Protein AF-A0A0K1RYU6-F1 (afdb_monomer_lite)

Secondary structure (DSSP, 8-state):
---HHHHHHHHHHHHHHHHHHHHHHTT--HHHHHHHHT--HHHHHHHHHTT-

Foldseek 3Di:
DPDPVVVVVVVLVVVLLVCLVVVVVVV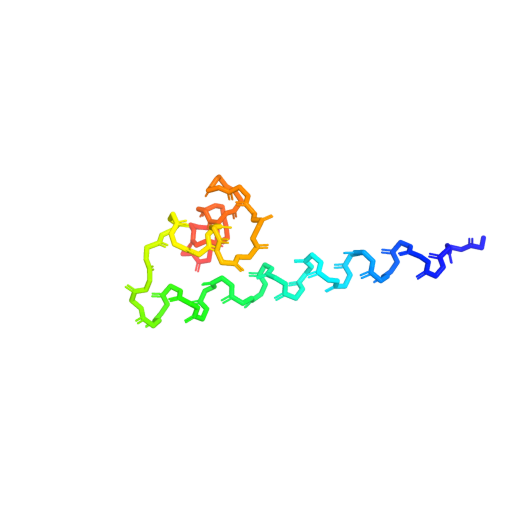DDLVRSCVVSVHDSVSSCCSVVVVD

Structure (mmCIF, N/CA/C/O backbone):
data_AF-A0A0K1RYU6-F1
#
_entry.id   AF-A0A0K1RYU6-F1
#
loop_
_atom_site.group_PDB
_atom_site.id
_atom_site.type_symbol
_atom_site.label_atom_id
_atom_site.label_alt_id
_atom_site.label_comp_id
_atom_site.label_asym_id
_atom_site.label_entity_id
_atom_site.label_seq_id
_atom_site.pdbx_PDB_ins_code
_atom_site.Cartn_x
_atom_site.Cartn_y
_atom_site.Cartn_z
_atom_site.occupancy
_atom_site.B_iso_or_equiv
_atom_site.auth_seq_id
_atom_site.auth_comp_id
_atom_site.auth_asym_id
_atom_site.auth_atom_id
_atom_site.pdbx_PDB_model_num
ATOM 1 N N . MET A 1 1 ? 24.615 6.246 -19.963 1.00 54.41 1 MET A N 1
ATOM 2 C CA . MET A 1 1 ? 23.466 5.838 -20.794 1.00 54.41 1 MET A CA 1
ATOM 3 C C . MET A 1 1 ? 22.454 5.277 -19.824 1.00 54.41 1 MET A C 1
ATOM 5 O O . MET A 1 1 ? 22.666 4.177 -19.342 1.00 54.41 1 MET A O 1
ATOM 9 N N . THR A 1 2 ? 21.499 6.096 -19.390 1.00 57.78 2 THR A N 1
ATOM 10 C CA . THR A 1 2 ? 20.538 5.706 -18.352 1.00 57.78 2 THR A CA 1
ATOM 11 C C . THR A 1 2 ? 19.651 4.617 -18.934 1.00 57.78 2 THR A C 1
ATOM 13 O O . THR A 1 2 ? 19.075 4.785 -20.010 1.00 57.78 2 THR A O 1
ATOM 16 N N . THR A 1 3 ? 19.700 3.450 -18.311 1.00 56.78 3 THR A N 1
ATOM 17 C CA . THR A 1 3 ? 19.193 2.194 -18.844 1.00 56.78 3 THR A CA 1
ATOM 18 C C . THR A 1 3 ? 17.675 2.272 -18.968 1.00 56.78 3 THR A C 1
ATOM 20 O O . THR A 1 3 ? 16.991 2.544 -17.993 1.00 56.78 3 THR A O 1
ATOM 23 N N . TYR A 1 4 ? 17.135 2.017 -20.163 1.00 61.59 4 TYR A N 1
ATOM 24 C CA . TYR A 1 4 ? 15.687 1.979 -20.428 1.00 61.59 4 TYR A CA 1
ATOM 25 C C . TYR A 1 4 ? 14.904 1.055 -19.476 1.00 61.59 4 TYR A C 1
ATOM 27 O O . TYR A 1 4 ? 13.698 1.219 -19.320 1.00 61.59 4 TYR A O 1
ATOM 35 N N . GLN A 1 5 ? 15.595 0.103 -18.849 1.00 62.94 5 GLN A N 1
ATOM 36 C CA . GLN A 1 5 ? 15.038 -0.844 -17.893 1.00 62.94 5 GLN A CA 1
ATOM 37 C C . GLN A 1 5 ? 14.599 -0.172 -16.579 1.00 62.94 5 GLN A C 1
ATOM 39 O O . GLN A 1 5 ? 13.487 -0.433 -16.131 1.00 62.94 5 GLN A O 1
ATOM 44 N N . ASP A 1 6 ? 15.396 0.761 -16.040 1.00 62.22 6 ASP A N 1
ATOM 45 C CA . ASP A 1 6 ? 15.063 1.513 -14.815 1.00 62.22 6 ASP A CA 1
ATOM 46 C C . ASP A 1 6 ? 13.772 2.318 -14.985 1.00 62.22 6 ASP A C 1
ATOM 48 O O . ASP A 1 6 ? 12.915 2.339 -14.112 1.00 62.22 6 ASP A O 1
ATOM 52 N N . ILE A 1 7 ? 13.589 2.925 -16.159 1.00 68.00 7 ILE A N 1
ATOM 53 C CA . ILE A 1 7 ? 12.435 3.784 -16.452 1.00 68.00 7 ILE A CA 1
ATOM 54 C C . ILE A 1 7 ? 11.126 2.980 -16.505 1.00 68.00 7 ILE A C 1
ATOM 56 O O . ILE A 1 7 ? 10.054 3.510 -16.214 1.00 68.00 7 ILE A O 1
ATOM 60 N N . LEU A 1 8 ? 11.198 1.709 -16.913 1.00 71.38 8 LEU A N 1
ATOM 61 C CA . LEU A 1 8 ? 10.039 0.818 -16.968 1.00 71.38 8 LEU A CA 1
ATOM 62 C C . LEU A 1 8 ? 9.655 0.325 -15.571 1.00 71.38 8 LEU A C 1
ATOM 64 O O . LEU A 1 8 ? 8.469 0.321 -15.247 1.00 71.38 8 LEU A O 1
ATOM 68 N N . GLU A 1 9 ? 10.637 -0.027 -14.740 1.00 70.75 9 GLU A N 1
ATOM 69 C CA . GLU A 1 9 ? 10.397 -0.417 -13.345 1.00 70.75 9 GLU A CA 1
ATOM 70 C C . GLU A 1 9 ? 9.896 0.767 -12.504 1.00 70.75 9 GLU A C 1
ATOM 72 O O . GLU A 1 9 ? 8.888 0.639 -11.806 1.00 70.75 9 GLU A O 1
ATOM 77 N N . GLU A 1 10 ? 10.504 1.951 -12.639 1.00 71.06 10 GLU A N 1
ATOM 78 C CA . GLU A 1 10 ? 10.018 3.178 -11.995 1.00 71.06 10 GLU A CA 1
ATOM 79 C C . GLU A 1 10 ? 8.628 3.579 -12.498 1.00 71.06 10 GLU A C 1
ATOM 81 O O . GLU A 1 10 ? 7.800 4.060 -11.721 1.00 71.06 10 GLU A O 1
ATOM 86 N N . GLY A 1 11 ? 8.345 3.374 -13.788 1.00 78.75 11 GLY A N 1
ATOM 87 C CA . GLY A 1 11 ? 7.043 3.65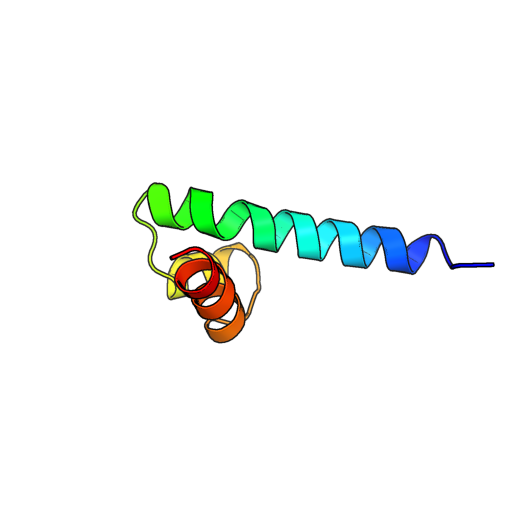2 -14.388 1.00 78.75 11 GLY A CA 1
ATOM 88 C C . GLY A 1 11 ? 5.945 2.734 -13.858 1.00 78.75 11 GLY A C 1
ATOM 89 O O . GLY A 1 11 ? 4.849 3.203 -13.548 1.00 78.75 11 GLY A O 1
ATOM 90 N N . GLU A 1 12 ? 6.236 1.441 -13.707 1.00 81.81 12 GLU A N 1
ATOM 91 C CA . GLU A 1 12 ? 5.293 0.475 -13.146 1.00 81.81 12 GLU A CA 1
ATOM 92 C C . GLU A 1 12 ? 5.030 0.753 -11.661 1.00 81.81 12 GLU A C 1
ATOM 94 O O . GLU A 1 12 ? 3.871 0.818 -11.240 1.00 81.81 12 GLU A O 1
ATOM 99 N N . LEU A 1 13 ? 6.088 0.997 -10.882 1.00 81.44 13 LEU A N 1
ATOM 100 C CA . LEU A 1 13 ? 5.967 1.346 -9.469 1.00 81.44 13 LEU A CA 1
ATOM 101 C C . LEU A 1 13 ? 5.192 2.659 -9.295 1.00 81.44 13 LEU A C 1
ATOM 103 O O . LEU A 1 13 ? 4.237 2.720 -8.522 1.00 81.44 13 LEU A O 1
ATOM 107 N N . SER A 1 14 ? 5.515 3.687 -10.084 1.00 82.31 14 SER A N 1
ATOM 108 C CA . SER A 1 14 ? 4.789 4.961 -10.081 1.00 82.31 14 SER A CA 1
ATOM 109 C C . SER A 1 14 ? 3.320 4.774 -10.454 1.00 82.31 14 SER A C 1
ATOM 111 O O . SER A 1 14 ? 2.445 5.328 -9.790 1.00 82.31 14 SER A O 1
ATOM 113 N N . ALA A 1 15 ? 3.001 3.969 -11.471 1.00 85.81 15 ALA A N 1
ATOM 114 C CA . ALA A 1 15 ? 1.620 3.703 -11.871 1.00 85.81 15 ALA A CA 1
ATOM 115 C C . ALA A 1 15 ? 0.818 2.996 -10.765 1.00 85.81 15 ALA A C 1
ATOM 117 O O . ALA A 1 15 ? -0.335 3.366 -10.508 1.00 85.81 15 ALA A O 1
ATOM 118 N N . LYS A 1 16 ? 1.436 2.031 -10.071 1.00 85.94 16 LYS A N 1
ATOM 119 C CA . LYS A 1 16 ? 0.854 1.365 -8.897 1.00 85.94 16 LYS A CA 1
ATOM 120 C C . LYS A 1 16 ? 0.601 2.376 -7.776 1.00 85.94 16 LYS A C 1
ATOM 122 O O . LYS A 1 16 ? -0.539 2.505 -7.331 1.00 85.94 16 LYS A O 1
ATOM 127 N N . LEU A 1 17 ? 1.605 3.177 -7.405 1.00 85.06 17 LEU A N 1
ATOM 128 C CA . LEU A 1 17 ? 1.488 4.190 -6.348 1.00 85.06 17 LEU A CA 1
ATOM 129 C C . LEU A 1 17 ? 0.413 5.245 -6.660 1.00 85.06 17 LEU A C 1
ATOM 131 O O . LEU A 1 17 ? -0.398 5.593 -5.807 1.00 85.06 17 LEU A O 1
ATOM 135 N N . THR A 1 18 ? 0.325 5.701 -7.911 1.00 86.06 18 THR A N 1
ATOM 136 C CA . THR A 1 18 ? -0.682 6.693 -8.339 1.00 86.06 18 THR A CA 1
ATOM 137 C C . THR A 1 18 ? -2.107 6.114 -8.369 1.00 86.06 18 THR A C 1
ATOM 139 O O . THR A 1 18 ? -3.093 6.857 -8.380 1.00 86.06 18 THR A O 1
ATOM 142 N N . SER A 1 19 ? -2.244 4.785 -8.380 1.00 87.69 19 SER A N 1
ATOM 143 C CA . SER A 1 19 ? -3.537 4.089 -8.348 1.00 87.69 19 SER A CA 1
ATOM 144 C C . SER A 1 19 ? -4.072 3.897 -6.924 1.00 87.69 19 SER A C 1
ATOM 146 O O . SER A 1 19 ? -5.288 3.817 -6.747 1.00 87.69 19 SER A O 1
ATOM 148 N N . ILE A 1 20 ? -3.201 3.910 -5.907 1.00 90.00 20 ILE A N 1
ATOM 149 C CA . ILE A 1 20 ? -3.548 3.782 -4.479 1.00 90.00 20 ILE A CA 1
ATOM 150 C C . ILE A 1 20 ? -4.664 4.738 -4.036 1.00 90.00 20 ILE A C 1
ATOM 152 O O . ILE A 1 20 ? -5.684 4.252 -3.543 1.00 90.00 20 ILE A O 1
ATOM 156 N N . PRO A 1 21 ? -4.556 6.069 -4.216 1.00 86.38 21 PRO A N 1
ATOM 157 C CA . PRO A 1 21 ? -5.589 6.9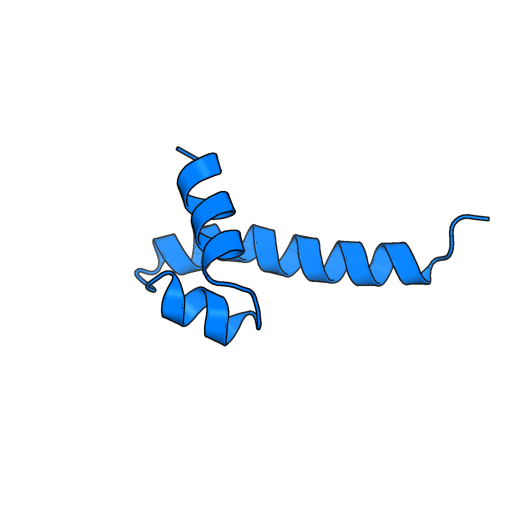89 -3.744 1.00 86.38 21 PRO A CA 1
ATOM 158 C C . PRO A 1 21 ? -6.925 6.801 -4.464 1.00 86.38 21 PRO A C 1
ATOM 160 O O . PRO A 1 21 ? -7.978 6.978 -3.858 1.00 86.38 21 PRO A O 1
ATOM 163 N N . ARG A 1 22 ? -6.911 6.363 -5.731 1.00 88.31 22 ARG A N 1
ATOM 164 C CA . ARG A 1 22 ? -8.140 5.997 -6.449 1.00 88.31 22 ARG A CA 1
ATOM 165 C C . ARG A 1 22 ? -8.808 4.771 -5.838 1.00 88.31 22 ARG A C 1
ATOM 167 O O . ARG A 1 22 ? -10.021 4.778 -5.679 1.00 88.31 22 ARG A O 1
ATOM 174 N N . LEU A 1 23 ? -8.040 3.743 -5.483 1.00 89.56 23 LEU A N 1
ATOM 175 C CA . LEU A 1 23 ? -8.573 2.543 -4.833 1.00 89.56 23 LEU A CA 1
ATOM 176 C C . LEU A 1 23 ? -9.080 2.850 -3.415 1.00 89.56 23 LEU A C 1
ATOM 178 O O . LEU A 1 23 ? -10.156 2.393 -3.038 1.00 89.56 23 LEU A O 1
ATOM 182 N N . SER A 1 24 ? -8.366 3.693 -2.667 1.00 87.56 24 SER A N 1
ATOM 183 C CA . SER A 1 24 ? -8.806 4.182 -1.354 1.00 87.56 24 SER A CA 1
ATOM 184 C C . SER A 1 24 ? -10.127 4.957 -1.458 1.00 87.56 24 SER A C 1
ATOM 186 O O . SER A 1 24 ? -11.074 4.685 -0.723 1.00 87.56 24 SER A O 1
ATOM 188 N N . ALA A 1 25 ? -10.261 5.834 -2.461 1.00 87.06 25 ALA A N 1
ATOM 189 C CA . ALA A 1 25 ? -11.497 6.572 -2.731 1.00 87.06 25 ALA A CA 1
ATOM 190 C C . ALA A 1 25 ? -12.681 5.678 -3.152 1.00 87.06 25 ALA A C 1
ATOM 192 O O . ALA A 1 25 ? -13.834 6.057 -2.958 1.00 87.06 25 ALA A O 1
ATOM 193 N N . LEU A 1 26 ? -12.416 4.487 -3.701 1.00 89.25 26 LEU A N 1
ATOM 194 C CA . LEU A 1 26 ? -13.438 3.470 -3.984 1.00 89.25 26 LEU A CA 1
ATOM 195 C C . LEU A 1 26 ? -13.892 2.709 -2.724 1.00 89.25 26 LEU A C 1
ATOM 197 O O . LEU A 1 26 ? -14.789 1.873 -2.814 1.00 89.25 26 LEU A O 1
ATOM 201 N N . GLY A 1 27 ? -13.303 2.997 -1.559 1.00 88.50 27 GLY A N 1
ATOM 202 C CA . GLY A 1 27 ? -13.637 2.375 -0.280 1.00 88.50 27 GLY A CA 1
ATOM 203 C C . GLY A 1 27 ? -12.848 1.102 0.028 1.00 88.50 27 GLY A C 1
ATOM 204 O O . GLY A 1 27 ? -13.253 0.354 0.916 1.00 88.50 27 GLY A O 1
ATOM 205 N N . LEU A 1 28 ? -11.748 0.832 -0.686 1.00 91.25 28 LEU A N 1
ATOM 206 C CA . LEU A 1 28 ? -10.856 -0.282 -0.355 1.00 91.25 28 LEU A CA 1
ATOM 207 C C . LEU A 1 28 ? -9.966 0.076 0.842 1.00 91.25 28 LEU A C 1
ATOM 209 O O . LEU A 1 28 ? -9.470 1.197 0.954 1.00 91.25 28 LEU A O 1
ATOM 213 N N . SER A 1 29 ? -9.715 -0.897 1.718 1.00 89.88 29 SER A N 1
ATOM 214 C CA . SER A 1 29 ? -8.767 -0.737 2.827 1.00 89.88 29 SER A CA 1
ATOM 215 C C . SER A 1 29 ? -7.314 -0.811 2.345 1.00 89.88 29 SER A C 1
ATOM 217 O O . SER A 1 29 ? -7.019 -1.498 1.367 1.00 89.88 29 SER A O 1
ATOM 219 N N . ALA A 1 30 ? -6.386 -0.170 3.067 1.00 89.81 30 ALA A N 1
ATOM 220 C CA . ALA A 1 30 ? -4.955 -0.174 2.734 1.00 89.81 30 ALA A CA 1
ATOM 221 C C . ALA A 1 30 ? -4.386 -1.595 2.536 1.00 89.81 30 ALA A C 1
ATOM 223 O O . ALA A 1 30 ? -3.605 -1.815 1.617 1.00 89.81 30 ALA A O 1
ATOM 224 N N . GLU A 1 31 ? -4.845 -2.574 3.322 1.00 92.12 31 GLU A N 1
ATOM 225 C CA . GLU A 1 31 ? -4.489 -3.996 3.182 1.00 92.12 31 GLU A CA 1
ATOM 226 C C . GLU A 1 31 ? -4.927 -4.594 1.837 1.00 92.12 31 GLU A C 1
ATOM 228 O O . GLU A 1 31 ? -4.164 -5.304 1.185 1.00 92.12 31 GLU A O 1
ATOM 233 N N . GLN A 1 32 ? -6.144 -4.278 1.386 1.00 91.12 32 GLN A N 1
ATOM 234 C CA . GLN A 1 32 ? -6.669 -4.760 0.107 1.00 91.12 32 GLN A CA 1
ATOM 235 C C . GLN A 1 32 ? -5.940 -4.111 -1.068 1.00 91.12 32 GLN A C 1
ATOM 237 O O . GLN A 1 32 ? -5.680 -4.766 -2.072 1.00 91.12 32 GLN A O 1
ATOM 242 N N . ILE A 1 33 ? -5.599 -2.829 -0.938 1.00 91.56 33 ILE A N 1
ATOM 243 C CA . ILE A 1 33 ? -4.852 -2.077 -1.949 1.00 91.56 33 ILE A CA 1
ATOM 244 C C . ILE A 1 33 ? -3.426 -2.619 -2.068 1.00 91.56 33 ILE A C 1
ATOM 246 O O . ILE A 1 33 ? -2.964 -2.872 -3.178 1.00 91.56 33 ILE A O 1
ATOM 250 N N . ALA A 1 34 ? -2.760 -2.841 -0.935 1.00 91.50 34 ALA A N 1
ATOM 251 C CA . ALA A 1 34 ? -1.436 -3.447 -0.855 1.00 91.50 34 ALA A CA 1
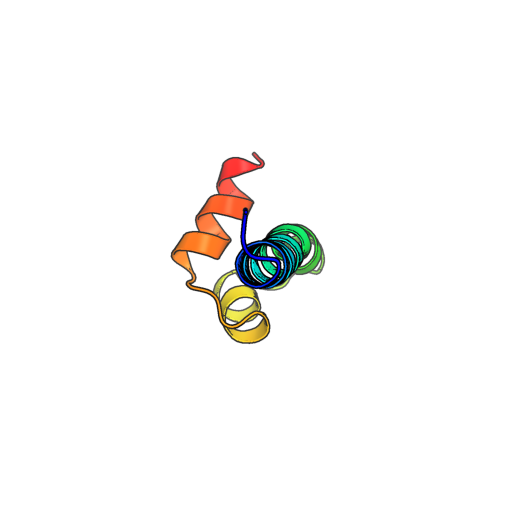ATOM 252 C C . ALA A 1 34 ? -1.417 -4.818 -1.538 1.00 91.50 34 ALA A C 1
ATOM 254 O O . ALA A 1 34 ? -0.606 -5.058 -2.426 1.00 91.50 34 ALA A O 1
ATOM 255 N N . GLN A 1 35 ? -2.386 -5.678 -1.219 1.00 90.69 35 GLN A N 1
ATOM 256 C CA . GLN A 1 35 ? -2.500 -6.997 -1.837 1.00 90.69 35 GLN A CA 1
ATOM 257 C C . GLN A 1 35 ? -2.860 -6.939 -3.333 1.00 90.69 35 GLN A C 1
ATOM 259 O O . GLN A 1 35 ? -2.373 -7.755 -4.108 1.00 90.69 35 GLN A O 1
ATOM 264 N N . ALA A 1 36 ? -3.687 -5.982 -3.764 1.00 89.94 36 ALA A N 1
ATOM 265 C CA . ALA A 1 36 ? -4.069 -5.829 -5.170 1.00 89.94 36 ALA A CA 1
ATOM 266 C C . ALA A 1 36 ? -2.937 -5.280 -6.053 1.00 89.94 36 ALA A C 1
ATOM 268 O O . ALA A 1 36 ? -2.890 -5.577 -7.246 1.00 89.94 36 ALA A O 1
ATOM 269 N N . LEU A 1 37 ? -2.054 -4.459 -5.482 1.00 88.38 37 LEU A N 1
ATOM 270 C CA . LEU A 1 37 ? -0.930 -3.840 -6.187 1.00 88.38 37 LEU A CA 1
ATOM 271 C C . LEU A 1 37 ? 0.402 -4.566 -5.958 1.00 88.38 37 LEU A C 1
ATOM 273 O O . LEU A 1 37 ? 1.402 -4.164 -6.555 1.00 88.38 37 LEU A O 1
ATOM 277 N N . ASP A 1 38 ? 0.397 -5.618 -5.134 1.00 89.44 38 ASP A N 1
ATOM 278 C CA . ASP A 1 38 ? 1.588 -6.328 -4.653 1.00 89.44 38 ASP A CA 1
ATOM 279 C C . ASP A 1 38 ? 2.610 -5.351 -4.036 1.00 89.44 38 ASP A C 1
ATOM 281 O O . ASP A 1 38 ? 3.797 -5.338 -4.350 1.00 89.44 38 ASP A O 1
ATOM 285 N N . LEU A 1 39 ? 2.098 -4.444 -3.201 1.00 88.25 39 LEU A N 1
ATOM 286 C CA . LEU A 1 39 ? 2.863 -3.424 -2.491 1.00 88.25 39 LEU A CA 1
ATOM 287 C C . LEU A 1 39 ? 2.800 -3.668 -0.987 1.00 88.25 39 LEU A C 1
ATOM 289 O O . LEU A 1 39 ? 1.890 -4.320 -0.478 1.00 88.25 39 LEU A O 1
ATOM 293 N N . GLU A 1 40 ? 3.737 -3.081 -0.252 1.00 90.56 40 GLU A N 1
ATOM 294 C CA . GLU A 1 40 ? 3.661 -3.078 1.204 1.00 90.56 40 GLU A CA 1
ATOM 295 C C . GLU A 1 40 ? 2.579 -2.125 1.715 1.00 90.56 40 GLU A C 1
ATOM 297 O O . GLU A 1 40 ? 2.399 -1.015 1.209 1.00 90.56 40 GLU A O 1
ATOM 302 N N . ILE A 1 41 ? 1.900 -2.538 2.787 1.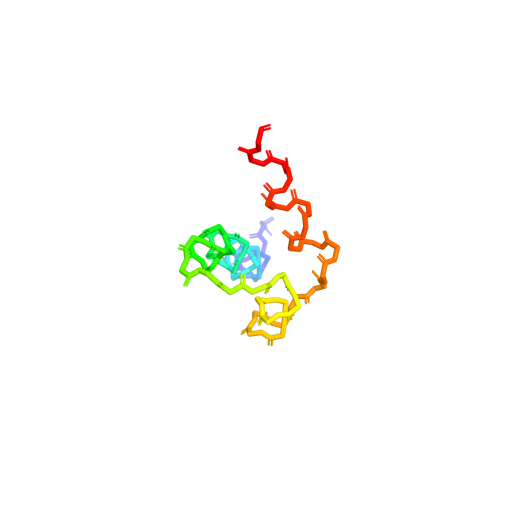00 90.19 41 ILE A N 1
ATOM 303 C CA . ILE A 1 41 ? 0.914 -1.711 3.497 1.00 90.19 41 ILE A CA 1
ATOM 304 C C . ILE A 1 41 ? 1.515 -0.377 3.937 1.00 90.19 41 ILE A C 1
ATOM 306 O O . ILE A 1 41 ? 0.831 0.638 3.847 1.00 90.19 41 ILE A O 1
ATOM 310 N N . GLU A 1 42 ? 2.782 -0.357 4.358 1.00 89.88 42 GLU A N 1
ATOM 311 C CA . GLU A 1 42 ? 3.471 0.880 4.737 1.00 89.88 42 GLU A CA 1
ATOM 312 C C . GLU A 1 42 ? 3.601 1.848 3.555 1.00 89.88 42 GLU A C 1
ATOM 314 O O . GLU A 1 42 ? 3.349 3.039 3.714 1.00 89.88 42 GLU A O 1
ATOM 319 N N . GLN A 1 43 ? 3.900 1.354 2.346 1.00 86.69 43 GLN A N 1
ATOM 320 C CA . GLN A 1 43 ? 3.936 2.187 1.136 1.00 86.69 43 GLN A CA 1
ATOM 321 C C . GLN A 1 43 ? 2.546 2.724 0.788 1.00 86.69 43 GLN A C 1
ATOM 323 O O . GLN A 1 43 ? 2.392 3.881 0.397 1.00 86.69 43 GLN A O 1
ATOM 328 N N . VAL A 1 44 ? 1.516 1.896 0.964 1.00 90.12 44 VAL A N 1
ATOM 329 C CA . VAL A 1 44 ? 0.126 2.299 0.745 1.00 90.12 44 VAL A CA 1
ATOM 330 C C . VAL A 1 44 ? -0.316 3.364 1.741 1.00 90.12 44 VAL A C 1
ATOM 332 O O . VAL A 1 44 ? -0.888 4.373 1.328 1.00 90.12 44 VAL A O 1
ATOM 335 N N . GLN A 1 45 ? -0.009 3.189 3.026 1.00 88.75 45 GLN A N 1
ATOM 336 C CA . GLN A 1 45 ? -0.266 4.200 4.047 1.00 88.75 45 GLN A CA 1
ATOM 337 C C . GLN A 1 45 ? 0.510 5.483 3.772 1.00 88.75 45 GLN A C 1
ATOM 339 O O . GLN A 1 45 ? -0.107 6.536 3.742 1.00 88.75 45 GLN A O 1
ATOM 344 N N . GLN A 1 46 ? 1.804 5.413 3.451 1.00 86.94 46 GLN A N 1
ATOM 345 C CA . GLN A 1 46 ? 2.612 6.585 3.099 1.00 86.94 46 GLN A CA 1
ATOM 346 C C . GLN A 1 46 ? 1.995 7.409 1.962 1.00 86.94 46 GLN A C 1
ATOM 348 O O . GLN A 1 46 ? 1.983 8.635 2.039 1.00 86.94 46 GLN A O 1
ATOM 353 N N . VAL A 1 47 ? 1.447 6.768 0.924 1.00 87.44 47 VAL A N 1
ATOM 354 C CA . VAL A 1 47 ? 0.774 7.485 -0.173 1.00 87.44 47 VAL A CA 1
ATOM 355 C C . VAL A 1 47 ? -0.569 8.074 0.261 1.00 87.44 47 VAL A C 1
ATOM 357 O O . VAL A 1 47 ? -0.903 9.177 -0.161 1.00 87.44 47 VAL A O 1
ATOM 360 N N . ILE A 1 48 ? -1.346 7.366 1.083 1.00 85.19 48 ILE A N 1
ATOM 361 C CA . ILE A 1 48 ? -2.647 7.850 1.574 1.00 85.19 48 ILE A CA 1
ATOM 362 C C . ILE A 1 48 ? -2.463 9.005 2.572 1.00 85.19 48 ILE A C 1
ATOM 364 O O . ILE A 1 48 ? -3.133 10.027 2.462 1.00 85.19 48 ILE A O 1
ATOM 368 N N . GLU A 1 49 ? -1.548 8.857 3.527 1.00 84.00 49 GLU A N 1
ATOM 369 C CA . GLU A 1 49 ? -1.243 9.836 4.572 1.00 84.00 49 GLU A CA 1
ATOM 370 C C . GLU A 1 49 ? -0.443 11.025 4.035 1.00 84.00 49 GLU A C 1
ATOM 372 O O . GLU A 1 49 ? -0.681 12.155 4.445 1.00 84.00 49 GLU A O 1
ATOM 377 N N . GLY A 1 50 ? 0.465 10.799 3.081 1.00 74.88 50 GLY A N 1
ATOM 378 C CA . GLY A 1 50 ? 1.243 11.857 2.431 1.00 74.88 50 GLY A CA 1
ATOM 379 C C . GLY A 1 50 ? 0.433 12.739 1.474 1.00 74.88 50 GLY A C 1
ATOM 380 O O . GLY A 1 50 ? 0.962 13.732 0.977 1.00 74.88 50 GLY A O 1
ATOM 381 N N . GLN A 1 51 ? -0.828 12.390 1.199 1.00 61.56 51 GLN A N 1
ATOM 382 C CA . GLN A 1 51 ? -1.760 13.191 0.394 1.00 61.56 51 GLN A CA 1
ATOM 383 C C . GLN A 1 51 ? -2.714 14.067 1.219 1.00 61.56 51 GLN A C 1
ATOM 385 O O . GLN A 1 51 ? -3.526 14.779 0.622 1.00 61.56 51 GLN A O 1
ATOM 390 N N . ASN A 1 52 ? -2.634 14.010 2.551 1.00 50.44 52 ASN A N 1
ATOM 391 C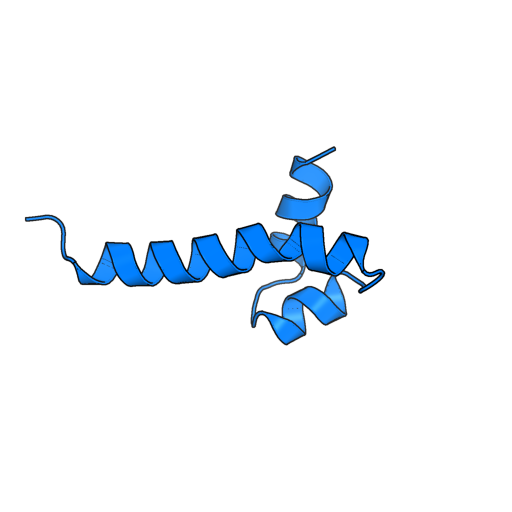 CA . ASN A 1 52 ? -3.530 14.722 3.463 1.00 50.44 52 ASN A CA 1
ATOM 392 C C . ASN A 1 52 ? -2.940 16.047 3.967 1.00 50.44 52 ASN A C 1
ATOM 394 O O . ASN A 1 52 ? -1.724 16.088 4.263 1.00 50.44 52 ASN A O 1
#

Organism: NCBI:txid1638788

Sequence (52 aa):
MTTYQDILEEGELSAKLTSIPRLSALGLSAEQIAQALDLEIEQVQQVIEGQN

pLDDT: mean 81.71, std 11.48, range [50.44, 92.12]

Radius of gyration: 12.23 Å; chains: 1; bounding box: 37×22×26 Å